Protein AF-A6TI41-F1 (afdb_monomer)

Structure (mmCIF, N/CA/C/O backbone):
data_AF-A6TI41-F1
#
_entry.id   AF-A6TI41-F1
#
loop_
_ato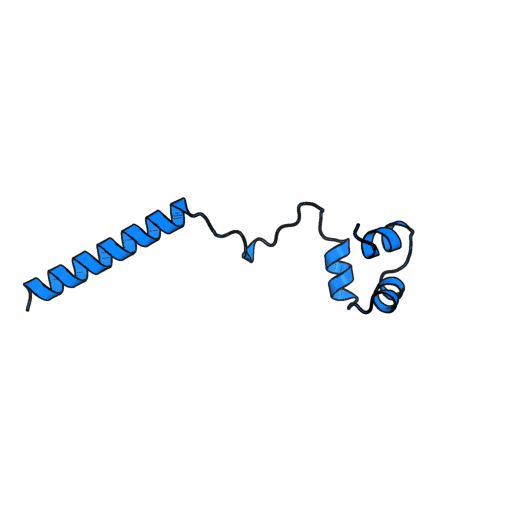m_site.group_PDB
_atom_site.id
_atom_site.type_symbol
_atom_site.label_atom_id
_atom_site.label_alt_id
_atom_site.label_comp_id
_atom_site.label_asym_id
_atom_site.label_entity_id
_atom_site.label_seq_id
_atom_site.pdbx_PDB_ins_code
_atom_site.Cartn_x
_atom_site.Cartn_y
_atom_site.Cartn_z
_atom_site.occupancy
_atom_site.B_iso_or_equiv
_atom_site.auth_seq_id
_atom_site.auth_comp_id
_atom_site.auth_asym_id
_atom_site.auth_atom_id
_atom_site.pdbx_PDB_model_num
ATOM 1 N N . MET A 1 1 ? -9.421 7.533 6.514 1.00 58.44 1 MET A N 1
ATOM 2 C CA . MET A 1 1 ? -9.100 6.856 7.792 1.00 58.44 1 MET A CA 1
ATOM 3 C C . MET A 1 1 ? -9.082 5.353 7.538 1.00 58.44 1 MET A C 1
ATOM 5 O O . MET A 1 1 ? -10.028 4.848 6.949 1.00 58.44 1 MET A O 1
ATOM 9 N N . ASP A 1 2 ? -8.000 4.647 7.871 1.00 86.94 2 ASP A N 1
ATOM 10 C CA . ASP A 1 2 ? -7.910 3.195 7.658 1.00 86.94 2 ASP A CA 1
ATOM 11 C C . ASP A 1 2 ? -8.688 2.450 8.755 1.00 86.94 2 ASP A C 1
ATOM 13 O O . ASP A 1 2 ? -8.164 2.164 9.834 1.00 86.94 2 ASP A O 1
ATOM 17 N N . SER A 1 3 ? -9.969 2.177 8.498 1.00 91.00 3 SER A N 1
ATOM 18 C CA . SER A 1 3 ? -10.883 1.534 9.452 1.00 91.00 3 SER A CA 1
ATOM 19 C C . SER A 1 3 ? -10.397 0.160 9.919 1.00 91.00 3 SER A C 1
ATOM 21 O O . SER A 1 3 ? -10.677 -0.246 11.047 1.00 91.00 3 SER A O 1
ATOM 23 N N . ALA A 1 4 ? -9.642 -0.552 9.080 1.00 92.69 4 ALA A N 1
ATOM 24 C CA . ALA A 1 4 ? -9.107 -1.860 9.423 1.00 92.69 4 ALA A CA 1
ATOM 25 C C . ALA A 1 4 ? -7.973 -1.739 10.454 1.00 92.69 4 ALA A C 1
ATOM 27 O O . ALA A 1 4 ? -7.996 -2.430 11.474 1.00 92.69 4 ALA A O 1
ATOM 28 N N . ARG A 1 5 ? -7.045 -0.791 10.251 1.00 91.69 5 ARG A N 1
ATOM 29 C CA . ARG A 1 5 ? -6.018 -0.450 11.252 1.00 91.69 5 ARG A CA 1
ATOM 30 C C . ARG A 1 5 ? -6.636 0.044 12.558 1.00 91.69 5 ARG A C 1
ATOM 32 O O . ARG A 1 5 ? -6.195 -0.375 13.621 1.00 91.69 5 ARG A O 1
ATOM 39 N N . ALA A 1 6 ? -7.686 0.863 12.495 1.00 93.75 6 ALA A N 1
ATOM 40 C CA . ALA A 1 6 ? -8.375 1.351 13.692 1.00 93.75 6 ALA A CA 1
ATOM 41 C C . ALA A 1 6 ? -9.017 0.217 14.512 1.00 93.75 6 ALA A C 1
ATOM 43 O O . ALA A 1 6 ? -8.940 0.218 15.738 1.00 93.75 6 ALA A O 1
ATOM 44 N N . LEU A 1 7 ? -9.634 -0.769 13.854 1.00 94.44 7 LEU A N 1
ATOM 45 C CA . LEU A 1 7 ? -10.210 -1.932 14.537 1.00 94.44 7 LEU A CA 1
ATOM 46 C C . LEU A 1 7 ? -9.138 -2.809 15.188 1.00 94.44 7 LEU A C 1
ATOM 48 O O . LEU A 1 7 ? -9.326 -3.256 16.319 1.00 94.44 7 LEU A O 1
ATOM 52 N N . VAL A 1 8 ? -8.013 -3.027 14.505 1.00 93.75 8 VAL A N 1
ATOM 53 C CA . VAL A 1 8 ? -6.902 -3.812 15.061 1.00 93.75 8 VAL A CA 1
ATOM 54 C C . VAL A 1 8 ? -6.205 -3.076 16.203 1.00 93.75 8 VAL A C 1
ATOM 56 O O . VAL A 1 8 ? -5.929 -3.692 17.227 1.00 93.75 8 VAL A O 1
ATOM 59 N N . ALA A 1 9 ? -6.034 -1.755 16.105 1.00 93.44 9 ALA A N 1
ATOM 60 C CA . ALA A 1 9 ? -5.538 -0.924 17.206 1.00 93.44 9 ALA A CA 1
ATOM 61 C C . ALA A 1 9 ? -6.466 -0.958 18.436 1.00 93.44 9 ALA A C 1
ATOM 63 O O . ALA A 1 9 ? -6.002 -0.878 19.567 1.00 93.44 9 ALA A O 1
ATOM 64 N N . LYS A 1 10 ? -7.776 -1.154 18.230 1.00 95.19 10 LYS A N 1
ATOM 65 C CA . LYS A 1 10 ? -8.764 -1.410 19.296 1.00 95.19 10 LYS A CA 1
ATOM 66 C C . LYS A 1 10 ? -8.758 -2.863 19.809 1.00 95.19 10 LYS A C 1
ATOM 68 O O . LYS A 1 10 ? -9.699 -3.275 20.485 1.00 95.19 10 LYS A O 1
ATOM 73 N N . GLY A 1 11 ? -7.750 -3.664 19.460 1.00 95.50 11 GLY A N 1
ATOM 74 C CA . GLY A 1 11 ? -7.579 -5.041 19.932 1.00 95.50 11 GLY A CA 1
ATOM 75 C C . GLY A 1 11 ? -8.445 -6.085 19.222 1.00 95.50 11 GLY A C 1
ATOM 76 O O . GLY A 1 11 ? -8.547 -7.220 19.686 1.00 95.50 11 GLY A O 1
ATOM 77 N N . ARG A 1 12 ? -9.101 -5.750 18.101 1.00 96.69 12 ARG A N 1
ATOM 78 C CA . ARG A 1 12 ? -9.834 -6.756 17.316 1.00 96.69 12 ARG A CA 1
ATOM 79 C C . ARG A 1 12 ? -8.852 -7.628 16.534 1.00 96.69 12 ARG A C 1
ATOM 81 O O . ARG A 1 12 ? -7.978 -7.124 15.838 1.00 96.69 12 ARG A O 1
ATOM 88 N N . GLY A 1 13 ? -9.033 -8.946 16.592 1.00 96.50 13 GLY A N 1
ATOM 89 C CA . GLY A 1 13 ? -8.195 -9.882 15.842 1.00 96.50 13 GLY A CA 1
ATOM 90 C C . GLY A 1 13 ? -8.383 -9.778 14.322 1.00 96.50 13 GLY A C 1
ATOM 91 O O . GLY A 1 13 ? -9.496 -9.563 13.835 1.00 96.50 13 GLY A O 1
ATOM 92 N N . ILE A 1 14 ? -7.308 -10.022 13.563 1.00 95.50 14 ILE A N 1
ATOM 93 C CA . ILE A 1 14 ? -7.290 -9.956 12.087 1.00 95.50 14 ILE A CA 1
ATOM 94 C C . ILE A 1 14 ? -8.391 -10.817 11.451 1.00 95.50 14 ILE A C 1
ATOM 96 O O . ILE A 1 14 ? -9.008 -10.392 10.482 1.00 95.50 14 ILE A O 1
ATOM 100 N N . ALA A 1 15 ? -8.682 -12.000 12.002 1.00 96.69 15 ALA A N 1
ATOM 101 C CA . ALA A 1 15 ? -9.703 -12.900 11.459 1.00 96.69 15 ALA A CA 1
ATOM 102 C C . ALA A 1 15 ? -11.130 -12.331 11.544 1.00 96.69 15 ALA A C 1
ATOM 104 O O . ALA A 1 15 ? -11.953 -12.583 10.666 1.00 96.69 15 ALA A O 1
ATOM 105 N N . LEU A 1 16 ? -11.434 -11.576 12.604 1.00 97.12 16 LEU A N 1
ATOM 106 C CA . LEU A 1 16 ? -12.722 -10.900 12.734 1.00 97.12 16 LEU A CA 1
ATOM 107 C C . LEU A 1 16 ? -12.8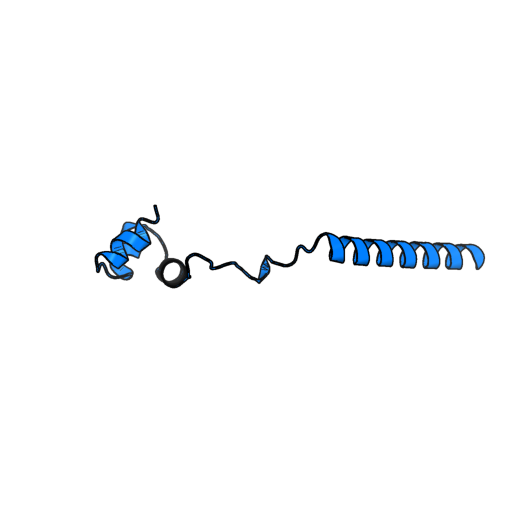01 -9.752 11.729 1.00 97.12 16 LEU A C 1
ATOM 109 O O . LEU A 1 16 ? -13.739 -9.688 10.942 1.00 97.12 16 LEU A O 1
ATOM 113 N N . VAL A 1 17 ? -11.776 -8.898 11.716 1.00 96.62 17 VAL A N 1
ATOM 114 C CA . VAL A 1 17 ? -11.725 -7.718 10.845 1.00 96.62 17 VAL A CA 1
ATOM 115 C C . VAL A 1 17 ? -11.768 -8.117 9.368 1.00 96.62 17 VAL A C 1
ATOM 117 O O . VAL A 1 17 ? -12.473 -7.478 8.594 1.00 96.62 17 VAL A O 1
ATOM 120 N N . SER A 1 18 ? -11.100 -9.208 8.981 1.00 96.56 18 SER A N 1
ATOM 121 C CA . SER A 1 18 ? -11.122 -9.718 7.605 1.00 96.56 18 SER A CA 1
ATOM 122 C C . SER A 1 18 ? -12.527 -10.133 7.168 1.00 96.56 18 SER A C 1
ATOM 124 O O . SER A 1 18 ? -12.945 -9.797 6.065 1.00 96.56 18 SER A O 1
ATOM 126 N N . ARG A 1 19 ? -13.277 -10.821 8.044 1.00 96.88 19 ARG A N 1
ATOM 127 C CA . ARG A 1 19 ? -14.666 -11.219 7.766 1.00 96.88 19 ARG A CA 1
ATOM 128 C C . ARG A 1 19 ? -15.587 -10.008 7.680 1.00 96.88 19 ARG A C 1
ATOM 130 O O . ARG A 1 19 ? -16.359 -9.916 6.738 1.00 96.88 19 ARG A O 1
ATOM 137 N N . THR A 1 20 ? -15.474 -9.073 8.624 1.00 95.25 20 THR A N 1
ATOM 138 C CA . THR A 1 20 ? -16.294 -7.852 8.647 1.00 95.25 20 THR A CA 1
ATOM 139 C C . THR A 1 20 ? -16.063 -6.971 7.419 1.00 95.25 20 THR A C 1
ATOM 141 O O . THR A 1 20 ? -16.999 -6.360 6.923 1.00 95.25 20 THR A O 1
ATOM 144 N N . MET A 1 21 ? -14.824 -6.901 6.931 1.00 93.50 21 MET A N 1
ATOM 145 C CA . MET A 1 21 ? -14.435 -6.051 5.800 1.00 93.50 21 MET A CA 1
ATOM 146 C C . MET A 1 21 ? -14.519 -6.764 4.440 1.00 93.50 21 MET A C 1
ATOM 148 O O . MET A 1 21 ? -14.307 -6.120 3.419 1.00 93.50 21 MET A O 1
ATOM 152 N N . GLY A 1 22 ? -14.756 -8.080 4.405 1.00 95.69 22 GLY A N 1
ATOM 153 C CA . GLY A 1 22 ? -14.769 -8.859 3.161 1.00 95.69 22 GLY A CA 1
ATOM 154 C C . GLY A 1 22 ? -13.410 -8.943 2.448 1.00 95.69 22 GLY A C 1
ATOM 155 O O . GLY A 1 22 ? -13.366 -9.110 1.234 1.00 95.69 22 GLY A O 1
ATOM 156 N N . VAL A 1 23 ? -12.293 -8.819 3.177 1.00 94.38 23 VAL A N 1
ATOM 157 C CA . VAL A 1 23 ? -10.929 -8.857 2.611 1.00 94.38 23 VAL A CA 1
ATOM 158 C C . VAL A 1 23 ? -10.161 -10.087 3.080 1.00 94.38 23 VAL A C 1
ATOM 160 O O . VAL A 1 23 ? -10.419 -10.632 4.153 1.00 94.38 23 VAL A O 1
ATOM 163 N N . SER A 1 24 ? -9.168 -10.528 2.303 1.00 96.12 24 SER A N 1
ATOM 164 C CA . SER A 1 24 ? -8.352 -11.676 2.704 1.00 96.12 24 SER A CA 1
ATOM 165 C C . SER A 1 24 ? -7.490 -11.359 3.932 1.00 96.12 24 SER A C 1
ATOM 167 O O . SER A 1 24 ? -6.993 -10.243 4.112 1.00 96.12 24 SER A O 1
ATOM 169 N N . ARG A 1 25 ? -7.259 -12.372 4.779 1.00 96.12 25 ARG A N 1
ATOM 170 C CA . ARG A 1 25 ? -6.389 -12.246 5.963 1.00 96.12 25 ARG A CA 1
ATOM 171 C C . ARG A 1 25 ? -4.958 -11.847 5.590 1.00 96.12 25 ARG A C 1
ATOM 173 O O . ARG A 1 25 ? -4.339 -11.085 6.322 1.00 96.12 25 ARG A O 1
ATOM 180 N N . ALA A 1 26 ? -4.455 -12.332 4.454 1.00 95.69 26 ALA A N 1
ATOM 181 C CA . ALA A 1 26 ? -3.117 -12.009 3.961 1.00 95.69 26 ALA A CA 1
ATOM 182 C C . ALA A 1 26 ? -3.003 -10.534 3.544 1.00 95.69 26 ALA A C 1
ATOM 184 O O . ALA A 1 26 ? -2.091 -9.842 3.991 1.00 95.69 26 ALA A O 1
ATOM 185 N N . GLN A 1 27 ? -3.967 -10.035 2.760 1.00 92.31 27 GLN A N 1
ATOM 186 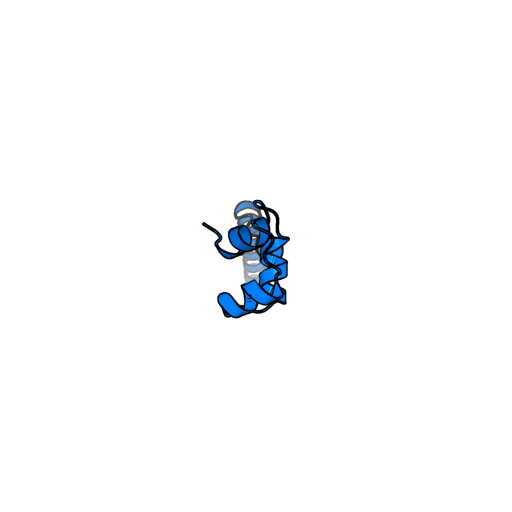C CA . GLN A 1 27 ? -4.032 -8.625 2.356 1.00 92.31 27 GLN A CA 1
ATOM 187 C C . GLN A 1 27 ? -4.124 -7.705 3.575 1.00 92.31 27 GLN A C 1
ATOM 189 O O . GLN A 1 27 ? -3.394 -6.720 3.683 1.00 92.31 27 GLN A O 1
ATOM 194 N N . LEU A 1 28 ? -4.980 -8.068 4.531 1.00 94.94 28 LEU A N 1
ATOM 195 C CA . LEU A 1 28 ? -5.152 -7.302 5.755 1.00 94.94 28 LEU A CA 1
ATOM 196 C C . LEU A 1 28 ? -3.883 -7.302 6.622 1.00 94.94 28 LEU A C 1
ATOM 198 O O . LEU A 1 28 ? -3.485 -6.249 7.111 1.00 94.94 28 LEU A O 1
ATOM 202 N N . SER A 1 29 ? -3.217 -8.452 6.766 1.00 94.06 29 SER A N 1
ATOM 203 C CA . SER A 1 29 ? -1.951 -8.561 7.501 1.00 94.06 29 SER A CA 1
ATOM 204 C C . SER A 1 29 ? -0.856 -7.690 6.880 1.00 94.06 29 SER A C 1
ATOM 206 O O . SER A 1 29 ? -0.193 -6.938 7.592 1.00 94.06 29 SER A O 1
ATOM 208 N N . LEU A 1 30 ? -0.710 -7.709 5.551 1.00 92.00 30 LEU A N 1
ATOM 209 C CA . LEU A 1 30 ? 0.233 -6.833 4.849 1.00 92.00 30 LEU A CA 1
ATOM 210 C C . LEU A 1 30 ? -0.087 -5.357 5.093 1.00 92.00 30 LEU A C 1
ATOM 212 O O . LEU A 1 30 ? 0.806 -4.572 5.394 1.00 92.00 30 LEU A O 1
ATOM 216 N N . ARG A 1 31 ? -1.362 -4.974 5.005 1.00 90.50 31 ARG A N 1
ATOM 217 C CA . ARG A 1 31 ? -1.794 -3.589 5.215 1.00 90.50 31 ARG A CA 1
ATOM 218 C C . ARG A 1 31 ? -1.524 -3.091 6.639 1.00 90.50 31 ARG A C 1
ATOM 220 O O . ARG A 1 31 ? -1.108 -1.949 6.813 1.00 90.50 31 ARG A O 1
ATOM 227 N N . ILE A 1 32 ? -1.756 -3.929 7.648 1.00 91.50 32 ILE A N 1
ATOM 228 C CA . ILE A 1 32 ? -1.526 -3.571 9.055 1.00 91.50 32 ILE A 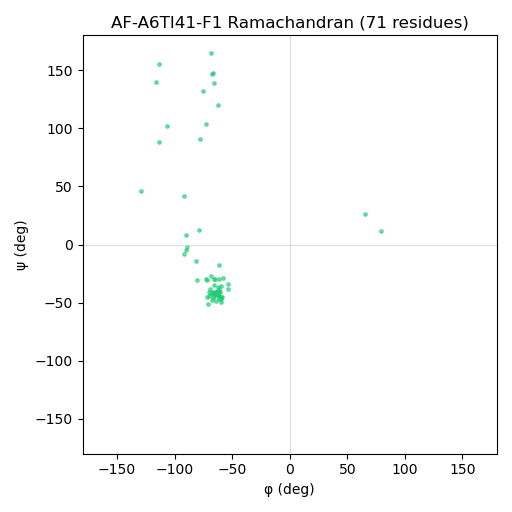CA 1
ATOM 229 C C . ILE A 1 32 ? -0.031 -3.448 9.351 1.00 91.50 32 ILE A C 1
ATOM 231 O O . ILE A 1 32 ? 0.366 -2.484 9.993 1.00 91.50 32 ILE A O 1
ATOM 235 N N . ASN A 1 33 ? 0.778 -4.390 8.861 1.00 90.88 33 ASN A N 1
ATOM 236 C CA . ASN A 1 33 ? 2.208 -4.465 9.175 1.00 90.88 33 ASN A CA 1
ATOM 237 C C . ASN A 1 33 ? 3.085 -3.524 8.338 1.00 90.88 33 ASN A C 1
ATOM 239 O O . ASN A 1 33 ? 4.246 -3.305 8.674 1.00 90.88 33 ASN A O 1
ATOM 243 N N . ARG A 1 34 ? 2.567 -2.964 7.241 1.00 89.81 34 ARG A N 1
ATOM 244 C CA . ARG A 1 34 ? 3.269 -1.912 6.499 1.00 89.81 34 ARG A CA 1
ATOM 245 C C . ARG A 1 34 ? 3.391 -0.659 7.360 1.00 89.81 34 ARG A C 1
ATOM 247 O O . ARG A 1 34 ? 2.427 -0.268 8.012 1.00 89.81 34 ARG A O 1
ATOM 254 N N . SER A 1 35 ? 4.546 -0.007 7.310 1.00 83.94 35 SER A N 1
ATOM 255 C CA . SER A 1 35 ? 4.723 1.322 7.896 1.00 83.94 35 SER A CA 1
ATOM 256 C C . SER A 1 35 ? 3.926 2.384 7.118 1.00 83.94 35 SER A C 1
ATOM 258 O O . SER A 1 35 ? 3.442 2.124 6.013 1.00 83.94 35 SER A O 1
ATOM 260 N N . ALA A 1 36 ? 3.731 3.569 7.698 1.00 82.12 36 ALA A N 1
ATOM 261 C CA . ALA A 1 36 ? 3.025 4.673 7.037 1.00 82.12 36 ALA A CA 1
ATOM 262 C C . ALA A 1 36 ? 3.778 5.200 5.801 1.00 82.12 36 ALA A C 1
ATOM 264 O O . ALA A 1 36 ? 3.146 5.629 4.842 1.00 82.12 36 ALA A O 1
ATOM 265 N N . ASP A 1 37 ? 5.105 5.105 5.817 1.00 84.31 37 ASP A N 1
ATOM 266 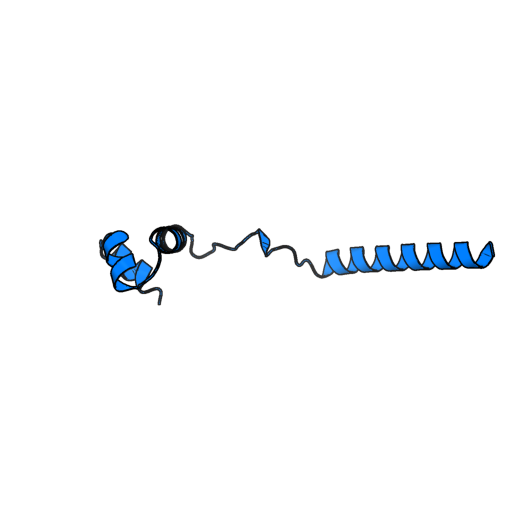C CA . ASP A 1 37 ? 6.033 5.452 4.736 1.00 84.31 37 ASP A CA 1
ATOM 267 C C . ASP A 1 37 ? 6.326 4.271 3.798 1.00 84.31 37 ASP A C 1
ATOM 269 O O . ASP A 1 37 ? 7.203 4.357 2.940 1.00 84.31 37 ASP A O 1
ATOM 273 N N . TRP A 1 38 ? 5.617 3.147 3.948 1.00 85.00 38 TRP A N 1
ATOM 274 C CA . TRP A 1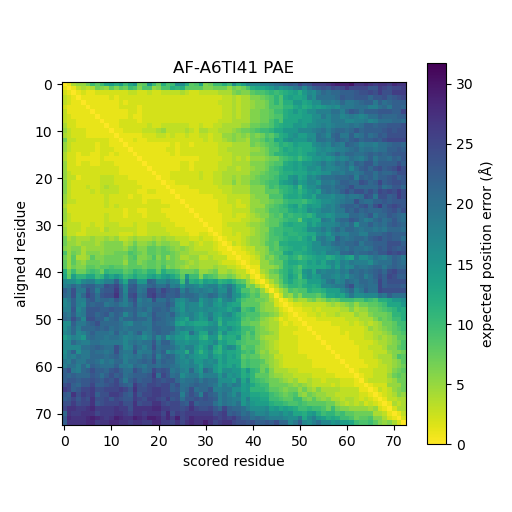 38 ? 5.847 1.997 3.086 1.00 85.00 38 TRP A CA 1
ATOM 275 C C . TRP A 1 38 ? 5.545 2.352 1.626 1.00 85.00 38 TRP A C 1
ATOM 277 O O . TRP A 1 38 ? 4.410 2.672 1.275 1.00 85.00 38 TRP A O 1
ATOM 287 N N . GLN A 1 39 ? 6.565 2.229 0.779 1.00 82.44 39 GLN A N 1
ATOM 288 C CA . GLN A 1 39 ? 6.477 2.376 -0.669 1.00 82.44 39 GLN A CA 1
ATOM 289 C C . GLN A 1 39 ? 6.821 1.046 -1.339 1.00 82.44 39 GLN A C 1
ATOM 291 O O . GLN A 1 39 ? 7.758 0.350 -0.926 1.00 82.44 39 GLN A O 1
ATOM 296 N N . ASP A 1 40 ? 6.088 0.685 -2.394 1.00 82.12 40 ASP A N 1
ATOM 297 C CA . ASP A 1 40 ? 6.466 -0.465 -3.214 1.00 82.12 40 ASP A CA 1
ATOM 298 C C . ASP A 1 40 ? 7.696 -0.103 -4.053 1.00 82.12 40 ASP A C 1
ATOM 300 O O . ASP A 1 40 ? 7.607 0.594 -5.064 1.00 82.12 40 ASP A O 1
ATOM 304 N N . LYS A 1 41 ? 8.867 -0.596 -3.638 1.00 74.56 41 LYS A N 1
ATOM 305 C CA . LYS A 1 41 ? 10.142 -0.339 -4.323 1.00 74.56 41 LYS A CA 1
ATOM 306 C C . LYS A 1 41 ? 10.172 -0.858 -5.762 1.00 74.56 41 LYS A C 1
ATOM 308 O O . LYS A 1 41 ? 11.014 -0.411 -6.533 1.00 74.56 41 LYS A O 1
ATOM 313 N N . ARG A 1 42 ? 9.262 -1.763 -6.146 1.00 77.88 42 ARG A N 1
ATOM 314 C CA . ARG A 1 42 ? 9.139 -2.218 -7.541 1.00 77.88 42 ARG A CA 1
ATOM 315 C C . ARG A 1 42 ? 8.627 -1.124 -8.473 1.00 77.88 42 ARG A C 1
ATOM 317 O O . ARG A 1 42 ? 8.972 -1.139 -9.646 1.00 77.88 42 ARG A O 1
ATOM 324 N N . CYS A 1 43 ? 7.857 -0.171 -7.952 1.00 66.38 43 CYS A N 1
ATOM 325 C CA . CYS A 1 43 ? 7.362 0.975 -8.713 1.00 66.38 4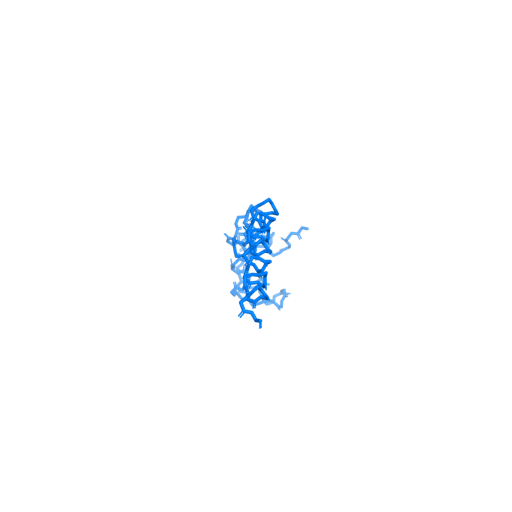3 CYS A CA 1
ATOM 326 C C . CYS A 1 43 ? 8.306 2.189 -8.659 1.00 66.38 43 CYS A C 1
ATOM 328 O O . CYS A 1 43 ? 8.052 3.177 -9.338 1.00 66.38 43 CYS A O 1
ATOM 330 N N . ASN A 1 44 ? 9.395 2.132 -7.885 1.00 61.16 44 ASN A N 1
ATOM 331 C CA . ASN A 1 44 ? 10.276 3.274 -7.623 1.00 61.16 44 ASN A CA 1
ATOM 332 C C . ASN A 1 44 ? 11.457 3.380 -8.603 1.00 61.16 44 ASN A C 1
ATOM 334 O O . ASN A 1 44 ? 12.590 3.625 -8.194 1.00 61.16 44 ASN A O 1
ATOM 338 N N . ARG A 1 45 ? 11.224 3.142 -9.893 1.00 64.56 45 ARG A N 1
ATOM 339 C CA . ARG A 1 45 ? 12.279 3.235 -10.911 1.00 64.56 45 ARG A CA 1
ATOM 340 C C . ARG A 1 45 ? 11.848 4.115 -12.081 1.00 64.56 45 ARG A C 1
ATOM 342 O O . ARG A 1 45 ? 11.982 3.716 -13.224 1.00 64.56 45 ARG A O 1
ATOM 349 N N . ARG A 1 46 ? 11.274 5.278 -11.766 1.00 66.50 46 ARG A N 1
ATOM 350 C CA . ARG A 1 46 ? 11.241 6.418 -12.684 1.00 66.50 46 ARG A CA 1
ATOM 351 C C . ARG A 1 46 ? 12.231 7.428 -12.151 1.00 66.50 46 ARG A C 1
ATOM 353 O O . ARG A 1 46 ? 11.981 8.056 -11.123 1.00 66.50 46 ARG A O 1
ATOM 360 N N . ASN A 1 47 ? 13.393 7.458 -12.778 1.00 78.44 47 ASN A N 1
ATOM 361 C CA . ASN A 1 47 ? 14.335 8.543 -12.609 1.00 78.44 47 ASN A CA 1
ATOM 362 C C . ASN A 1 47 ? 14.373 9.211 -13.971 1.00 78.44 47 ASN A C 1
ATOM 364 O O . ASN A 1 47 ? 15.161 8.790 -14.806 1.00 78.44 47 ASN A O 1
ATOM 368 N N . ASP A 1 48 ? 13.478 10.175 -14.184 1.00 79.81 48 ASP A N 1
ATOM 369 C CA . ASP A 1 48 ? 13.267 10.781 -15.500 1.00 79.81 48 ASP A CA 1
ATOM 370 C C . ASP A 1 48 ? 14.593 11.301 -16.091 1.00 79.81 48 ASP A C 1
ATOM 372 O O . ASP A 1 48 ? 14.834 11.118 -17.273 1.00 79.81 48 ASP A O 1
ATOM 376 N N . GLU A 1 49 ? 15.514 11.799 -15.256 1.00 82.06 49 GLU A N 1
ATOM 377 C CA . GLU A 1 49 ? 16.865 12.219 -15.663 1.00 82.06 49 GLU A CA 1
ATOM 378 C C . GLU A 1 49 ? 17.727 11.052 -16.189 1.00 82.06 49 GLU A C 1
ATOM 380 O O . GLU A 1 49 ? 18.321 11.134 -17.261 1.00 82.06 49 GLU A O 1
ATOM 385 N N . ALA A 1 50 ? 17.785 9.932 -15.456 1.00 85.06 50 ALA A N 1
ATOM 386 C CA . ALA A 1 50 ? 18.550 8.757 -15.890 1.00 85.06 50 ALA A CA 1
ATOM 387 C C . ALA A 1 50 ? 17.875 8.032 -17.064 1.00 85.06 50 ALA A C 1
ATOM 389 O O . ALA A 1 50 ? 18.552 7.428 -17.895 1.00 85.06 50 ALA A O 1
ATOM 390 N N . ASP A 1 51 ? 16.546 8.082 -17.129 1.00 87.25 51 ASP A N 1
ATOM 391 C CA . ASP A 1 51 ? 15.774 7.522 -18.228 1.00 87.25 51 ASP A CA 1
ATOM 392 C C . ASP A 1 51 ? 15.993 8.358 -19.504 1.00 87.25 51 ASP A C 1
ATOM 394 O O . ASP A 1 51 ? 16.205 7.772 -20.567 1.00 87.25 51 ASP A O 1
ATOM 398 N N . GLU A 1 52 ? 16.038 9.697 -19.414 1.00 89.69 52 GLU A N 1
ATOM 399 C CA . GLU A 1 52 ? 16.391 10.588 -20.532 1.00 89.69 52 GLU A CA 1
ATOM 400 C C . GLU A 1 52 ? 17.824 10.362 -21.032 1.00 89.69 52 GLU A C 1
ATOM 402 O O . GLU A 1 52 ? 18.040 10.289 -22.245 1.00 89.69 52 GLU A O 1
ATOM 407 N N . GLU A 1 53 ? 18.793 10.166 -20.133 1.00 91.62 53 GLU A N 1
ATOM 408 C CA . GLU A 1 53 ? 20.178 9.848 -20.509 1.00 91.62 53 GLU A CA 1
ATOM 409 C C . GLU A 1 53 ? 20.265 8.518 -21.280 1.00 91.62 53 GLU A C 1
ATOM 411 O O . GLU A 1 53 ? 20.871 8.445 -22.354 1.00 91.62 53 GLU A O 1
ATOM 416 N N . ILE A 1 54 ? 19.601 7.469 -20.779 1.00 90.75 54 ILE A N 1
ATOM 417 C CA . ILE A 1 54 ? 19.554 6.153 -21.435 1.00 90.75 54 ILE A CA 1
ATOM 418 C C . ILE A 1 54 ? 18.846 6.243 -22.794 1.00 90.75 54 ILE A C 1
ATOM 420 O O . ILE A 1 54 ? 19.315 5.657 -23.772 1.00 90.75 54 ILE A O 1
ATOM 424 N N . LEU A 1 55 ? 17.728 6.970 -22.872 1.00 93.50 55 LEU A N 1
ATOM 425 C CA . LEU A 1 55 ? 16.985 7.181 -24.117 1.00 93.50 55 LEU A CA 1
ATOM 426 C C . LEU A 1 55 ? 17.843 7.902 -25.162 1.00 93.50 55 LEU A C 1
ATOM 428 O O . LEU A 1 55 ? 17.890 7.462 -26.312 1.00 93.50 55 LEU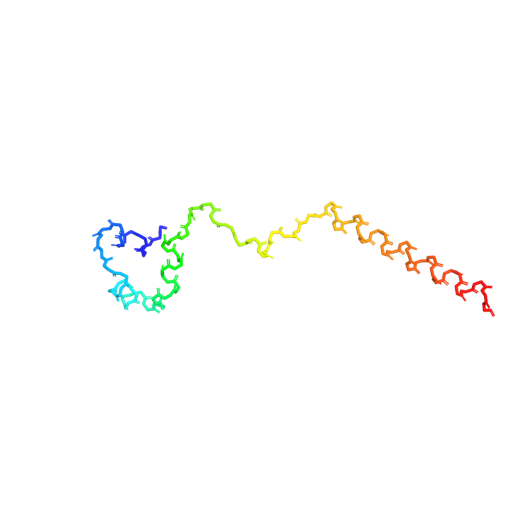 A O 1
ATOM 432 N N . SER A 1 56 ? 18.552 8.957 -24.758 1.00 94.88 56 SER A N 1
ATOM 433 C CA . SER A 1 56 ? 19.468 9.702 -25.625 1.00 94.88 56 SER A CA 1
ATOM 434 C C . SER A 1 56 ? 20.587 8.804 -26.163 1.00 94.88 56 SER A C 1
ATOM 436 O O . SER A 1 56 ? 20.803 8.744 -27.374 1.00 94.88 56 SER A O 1
ATOM 438 N N . ALA A 1 57 ? 21.220 8.008 -25.294 1.00 95.38 57 ALA A N 1
ATOM 439 C CA . ALA A 1 57 ? 22.269 7.070 -25.695 1.00 95.38 57 ALA A CA 1
ATOM 440 C C . ALA A 1 57 ? 21.766 6.006 -26.690 1.00 95.38 57 ALA A C 1
ATOM 442 O O . ALA A 1 57 ? 22.454 5.673 -27.654 1.00 95.38 57 ALA A O 1
ATOM 443 N N . ILE A 1 58 ? 20.552 5.482 -26.495 1.00 95.88 58 ILE A N 1
ATOM 444 C CA . ILE A 1 58 ? 19.947 4.518 -27.426 1.00 95.88 58 ILE A CA 1
ATOM 445 C C . ILE A 1 58 ? 19.677 5.168 -28.788 1.00 95.88 58 ILE A C 1
ATOM 447 O O . ILE A 1 58 ? 19.944 4.548 -29.818 1.00 95.88 58 ILE A O 1
ATOM 451 N N . LEU A 1 59 ? 19.158 6.399 -28.810 1.00 94.88 59 LEU A N 1
ATOM 452 C CA . LEU A 1 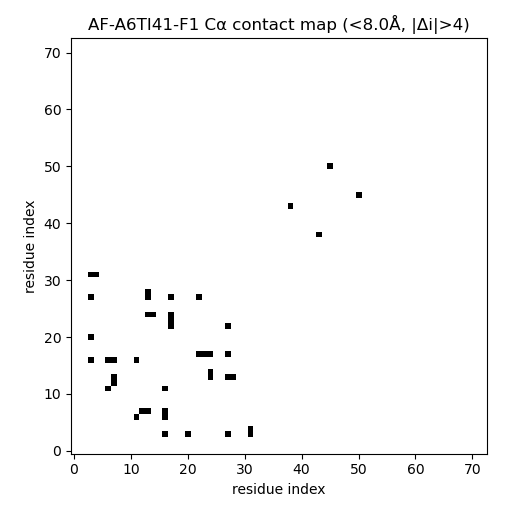59 ? 18.890 7.126 -30.053 1.00 94.88 59 LEU A CA 1
ATOM 453 C C . LEU A 1 59 ? 20.176 7.412 -30.836 1.00 94.88 59 LEU A C 1
ATOM 455 O O . LEU A 1 59 ? 20.190 7.220 -32.051 1.00 94.88 59 LEU A O 1
ATOM 459 N N . ASP A 1 60 ? 21.254 7.785 -30.147 1.00 95.06 60 ASP A N 1
ATOM 460 C CA . ASP A 1 60 ? 22.568 8.025 -30.755 1.00 95.06 60 ASP A CA 1
ATOM 461 C C . ASP A 1 60 ? 23.180 6.739 -31.345 1.00 95.06 60 ASP A C 1
ATOM 463 O O . ASP A 1 60 ? 23.620 6.702 -32.500 1.00 95.06 60 ASP A O 1
ATOM 467 N N . ILE A 1 61 ? 23.109 5.624 -30.606 1.00 95.75 61 ILE A N 1
ATOM 468 C CA . ILE A 1 61 ? 23.551 4.309 -31.099 1.00 95.75 61 ILE A CA 1
ATOM 469 C C . ILE A 1 61 ? 22.727 3.882 -32.318 1.00 95.75 61 ILE A C 1
ATOM 471 O O . ILE A 1 61 ? 23.278 3.401 -33.306 1.00 95.75 61 ILE A O 1
ATOM 475 N N . MET A 1 62 ? 21.404 4.056 -32.285 1.00 94.06 62 MET A N 1
ATOM 476 C CA . MET A 1 62 ? 20.568 3.706 -33.434 1.00 94.06 62 MET A CA 1
ATOM 477 C C . MET A 1 62 ? 20.877 4.587 -34.647 1.00 94.06 62 MET A C 1
ATOM 479 O O . MET A 1 62 ? 20.985 4.057 -35.752 1.00 94.06 62 MET A O 1
ATOM 483 N N . GLY A 1 63 ? 21.055 5.897 -34.457 1.00 90.81 63 GLY A N 1
ATOM 484 C CA . GLY A 1 63 ? 21.414 6.826 -35.530 1.00 90.81 63 GLY A CA 1
ATOM 485 C C . GLY A 1 63 ? 22.745 6.462 -36.186 1.00 90.81 63 GLY A C 1
ATOM 486 O O . GLY A 1 63 ? 22.810 6.287 -37.401 1.00 90.81 63 GLY A O 1
ATOM 487 N N . SER A 1 64 ? 23.782 6.237 -35.379 1.00 89.50 64 SER A N 1
ATOM 488 C CA . SER A 1 64 ? 25.113 5.858 -35.870 1.00 89.50 64 SER A CA 1
ATOM 489 C C . SER A 1 64 ? 25.130 4.507 -36.598 1.00 89.50 64 SER A C 1
ATOM 491 O O . SER A 1 64 ? 25.774 4.375 -37.643 1.00 89.50 64 SER A O 1
ATOM 493 N N . VAL A 1 65 ? 24.389 3.504 -36.112 1.00 90.38 65 VAL A N 1
ATOM 494 C CA . VAL A 1 65 ? 24.254 2.199 -36.788 1.00 90.38 65 VAL A CA 1
ATOM 495 C C . VAL A 1 65 ? 23.533 2.336 -38.132 1.00 90.38 65 VAL A C 1
ATOM 497 O O . VAL A 1 65 ? 23.937 1.715 -39.115 1.00 90.38 65 VAL A O 1
ATOM 500 N N . TRP A 1 66 ? 22.489 3.161 -38.206 1.00 88.12 66 TRP A N 1
ATOM 501 C CA . TRP A 1 66 ? 21.784 3.419 -39.463 1.00 88.12 66 TRP A CA 1
ATOM 502 C C . TRP A 1 66 ? 22.647 4.177 -40.473 1.00 88.12 66 TRP A C 1
ATOM 504 O O . TRP A 1 66 ? 22.659 3.828 -41.653 1.00 88.12 66 TRP A O 1
ATOM 514 N N . GLU A 1 67 ? 23.398 5.179 -40.022 1.00 83.94 67 GLU A N 1
ATOM 515 C CA . GLU A 1 67 ? 24.254 5.989 -40.888 1.00 83.94 67 GLU A CA 1
ATOM 516 C C . GLU A 1 67 ? 25.442 5.186 -41.434 1.00 83.94 67 GLU A C 1
ATOM 518 O O . GLU A 1 67 ? 25.709 5.202 -42.636 1.00 83.94 67 GLU A O 1
ATOM 523 N N . THR A 1 68 ? 26.085 4.376 -40.589 1.00 78.56 68 THR A N 1
ATOM 524 C CA . THR A 1 68 ? 27.144 3.450 -41.024 1.00 78.56 68 THR A CA 1
ATOM 525 C C . THR A 1 68 ? 26.629 2.382 -41.991 1.00 78.56 68 THR A C 1
ATOM 527 O O . THR A 1 68 ? 27.279 2.112 -43.001 1.00 78.56 68 THR A O 1
ATOM 530 N N . ALA A 1 69 ? 25.445 1.811 -41.750 1.00 77.25 69 ALA A N 1
ATOM 531 C CA . ALA A 1 69 ? 24.832 0.846 -42.663 1.00 77.25 69 ALA A CA 1
ATOM 532 C C . ALA A 1 69 ? 24.440 1.461 -44.020 1.00 77.25 69 ALA A C 1
ATOM 534 O O . ALA A 1 69 ? 24.446 0.757 -45.030 1.00 77.25 69 ALA A O 1
ATOM 535 N N . ASN A 1 70 ? 24.115 2.756 -44.058 1.00 73.19 70 ASN A N 1
ATOM 536 C CA . ASN A 1 70 ? 23.759 3.467 -45.286 1.00 73.19 70 ASN A CA 1
ATOM 537 C C . ASN A 1 70 ? 24.985 3.901 -46.109 1.00 73.19 70 ASN A C 1
ATOM 539 O O . ASN A 1 70 ? 24.905 3.948 -47.328 1.00 73.19 70 ASN A O 1
ATOM 543 N N . ILE A 1 71 ? 26.124 4.185 -45.467 1.00 63.88 71 ILE A N 1
ATOM 544 C CA . ILE A 1 71 ? 27.388 4.531 -46.148 1.00 63.88 71 ILE A CA 1
ATOM 545 C C . ILE A 1 71 ? 28.042 3.304 -46.811 1.00 63.88 71 ILE A C 1
ATOM 547 O O . ILE A 1 71 ? 28.742 3.441 -47.812 1.00 63.88 71 ILE A O 1
ATOM 551 N N . VAL A 1 72 ? 27.839 2.106 -46.253 1.00 62.16 72 VAL A N 1
ATOM 552 C CA . VAL A 1 72 ? 28.434 0.844 -46.745 1.00 62.16 72 VAL A CA 1
ATOM 553 C C . VAL A 1 72 ? 27.548 0.147 -47.801 1.00 62.16 72 VAL A C 1
ATOM 555 O O . VAL A 1 72 ? 27.930 -0.895 -48.336 1.00 62.16 72 VAL A O 1
ATOM 558 N N . ARG A 1 73 ? 26.375 0.708 -48.116 1.00 57.62 73 ARG A N 1
ATOM 559 C CA . ARG A 1 73 ? 25.435 0.207 -49.130 1.00 57.62 73 ARG A CA 1
ATOM 560 C C . ARG A 1 73 ? 25.645 0.887 -50.481 1.00 57.62 73 ARG A C 1
ATOM 562 O O . ARG A 1 73 ? 25.487 0.174 -51.497 1.00 57.62 73 ARG A O 1
#

Secondary structure (DSSP, 8-state):
--HHHHHHHTT--HHHHHHHHT--HHHHHHHHHS-TT---GGG----HHHHHHHHHHHHHHHHHHHHHHHH--

Nearest PDB structures (foldseek):
  8b4h-assembly1_A  TM=7.977E-01  e=3.439E-01  Geobacillus stearothermophilus
  3jca-assembly1_E  TM=6.100E-01  e=2.534E+00  Mouse mammary tumor virus
  4yar-assembly1_A  TM=6.386E-01  e=2.360E+00  Streptomyces viridochromogenes
  2k9q-assembly1_A  TM=4.466E-01  e=2.360E+00  Bacteroides thetaiotaomicron

Sequence (73 aa):
MDSARALVAKGRGIALVSRTMGVSRAQLSLRINRSADWQDKRCNRRNDEADEEILSAILDIMGSVWETANIVR

Radius of gyration: 25.17 Å; Cα contacts (8 Å, |Δi|>4): 22; chains: 1; bounding box: 45×25×69 Å

Foldseek 3Di:
DPVLLVCVVVVDDLVVSCVVVVHDSVVSVCVNPADPPDDDVVPVPPPVVVVVVVVVVVVVVVVVVVVVVVVVD

pLDDT: mean 87.3, std 10.54, range [57.62, 97.12]

Organism: Klebsiella pneumoniae subsp. pneumoniae (strain ATCC 700721 / MGH 78578) (NCBI:txid272620)

Mean predicted aligned error: 11.16 Å

Solvent-accessible surface area (backbone atoms only — not comparable to full-atom values): 4513 Å² total; per-residue (Å²): 131,66,64,67,53,53,43,42,74,72,70,45,54,63,73,58,54,20,62,76,68,76,46,55,60,68,62,50,50,53,61,60,72,46,57,96,82,64,69,68,68,88,74,70,78,79,49,69,70,62,50,50,52,52,50,50,53,52,51,51,54,51,48,52,54,52,52,54,56,59,75,77,104